Protein AF-A0A1F8XUE6-F1 (afdb_monomer)

Secondary structure (DSSP, 8-state):
---HHHHHHHHHS-EEEPPSSSPPPP--SSEEEEEE-SS-EEEEEEETTEEEEEEEE--SS--SPPP---

Solvent-accessible surface area (backbone atoms only — not comparable to full-atom values): 4188 Å² total; per-residue (Å²): 129,85,54,70,66,57,53,51,43,48,72,64,37,40,76,42,76,33,48,61,89,53,84,72,82,71,79,88,58,77,46,44,32,34,35,45,22,34,72,19,31,30,38,40,36,32,55,100,88,48,77,46,79,44,83,74,44,74,35,95,56,94,46,95,34,9,74,78,78,132

Sequence (70 aa):
MADLKDRILQSMCPTVMVPAYSELEPLGKAGYRYLMARDGLFVEGKTAWGIFGCPSGPAPGLCPMGPLSP

Radius of gyration: 12.7 Å; Cα contacts (8 Å, |Δi|>4): 122; chains: 1; bounding box: 22×37×32 Å

Mean predicted aligned error: 7.01 Å

Structure (mmCIF, N/CA/C/O backbone):
data_AF-A0A1F8XUE6-F1
#
_entry.id   AF-A0A1F8XUE6-F1
#
loop_
_atom_site.group_PDB
_atom_site.id
_atom_site.type_symbol
_atom_site.label_atom_id
_atom_site.label_alt_id
_atom_site.label_comp_id
_atom_site.label_asym_id
_atom_site.label_entity_id
_atom_site.label_seq_id
_atom_site.pdbx_PDB_ins_code
_atom_site.Cartn_x
_atom_site.Cartn_y
_atom_site.Cartn_z
_atom_site.occupancy
_atom_site.B_iso_or_equiv
_atom_site.auth_seq_id
_atom_site.auth_comp_id
_atom_site.auth_asym_id
_atom_site.auth_atom_id
_atom_site.pdbx_PDB_model_num
ATOM 1 N N . MET A 1 1 ? 0.960 -25.040 -1.506 1.00 53.47 1 MET A N 1
ATOM 2 C CA . MET A 1 1 ? 0.184 -24.568 -0.338 1.00 53.47 1 MET A CA 1
ATOM 3 C C . MET A 1 1 ? 0.949 -23.363 0.193 1.00 53.47 1 MET A C 1
ATOM 5 O O . MET A 1 1 ? 2.131 -23.531 0.444 1.00 53.47 1 MET A O 1
ATOM 9 N N . ALA A 1 2 ? 0.375 -22.154 0.190 1.00 71.25 2 ALA A N 1
ATOM 10 C CA . ALA A 1 2 ? 1.106 -20.947 0.607 1.00 71.25 2 ALA A CA 1
ATOM 11 C C . ALA A 1 2 ? 1.521 -21.051 2.085 1.00 71.25 2 ALA A C 1
ATOM 13 O O . ALA A 1 2 ? 0.739 -21.571 2.888 1.00 71.25 2 ALA A O 1
ATOM 14 N N . ASP A 1 3 ? 2.731 -20.597 2.425 1.00 90.38 3 ASP A N 1
ATOM 15 C CA . ASP A 1 3 ? 3.273 -20.693 3.783 1.00 90.38 3 ASP A CA 1
ATOM 16 C C . ASP A 1 3 ? 2.403 -19.901 4.774 1.00 90.38 3 ASP A C 1
ATOM 18 O O . ASP A 1 3 ? 1.804 -18.874 4.435 1.00 90.38 3 ASP A O 1
ATOM 22 N N . LEU A 1 4 ? 2.305 -20.377 6.018 1.00 88.56 4 LEU A N 1
ATOM 23 C CA . LEU A 1 4 ? 1.527 -19.696 7.056 1.00 88.56 4 LEU A CA 1
ATOM 24 C C . LEU A 1 4 ? 2.051 -18.273 7.296 1.00 88.56 4 LEU A C 1
ATOM 26 O O . LEU A 1 4 ? 1.255 -17.361 7.531 1.00 88.56 4 LEU A O 1
ATOM 30 N N . LYS A 1 5 ? 3.370 -18.070 7.198 1.00 84.25 5 LYS A N 1
ATOM 31 C CA . LYS A 1 5 ? 3.997 -16.755 7.372 1.00 84.25 5 LYS A CA 1
ATOM 32 C C . LYS A 1 5 ? 3.578 -15.787 6.273 1.00 84.25 5 LYS A C 1
ATOM 34 O O . LYS A 1 5 ? 3.228 -14.654 6.587 1.00 84.25 5 LYS A O 1
ATOM 39 N N . ASP A 1 6 ? 3.518 -16.247 5.025 1.00 82.56 6 ASP A N 1
ATOM 40 C CA . ASP A 1 6 ? 3.076 -15.425 3.894 1.00 82.56 6 ASP A CA 1
ATOM 41 C C . ASP A 1 6 ? 1.609 -15.016 4.041 1.00 82.56 6 ASP A C 1
ATOM 43 O O . ASP A 1 6 ? 1.245 -13.870 3.779 1.00 82.56 6 ASP A O 1
ATOM 47 N N . ARG A 1 7 ? 0.759 -15.926 4.532 1.00 84.12 7 ARG A N 1
ATOM 48 C CA . ARG A 1 7 ? -0.655 -15.622 4.798 1.00 84.12 7 ARG A CA 1
ATOM 49 C C . ARG A 1 7 ? -0.826 -14.587 5.905 1.00 84.12 7 ARG A C 1
ATOM 51 O O . ARG A 1 7 ? -1.665 -13.699 5.773 1.00 84.12 7 ARG A O 1
ATOM 58 N N . ILE A 1 8 ? -0.051 -14.695 6.984 1.00 85.56 8 ILE A N 1
ATOM 59 C CA . ILE A 1 8 ? -0.064 -13.705 8.069 1.00 85.56 8 IL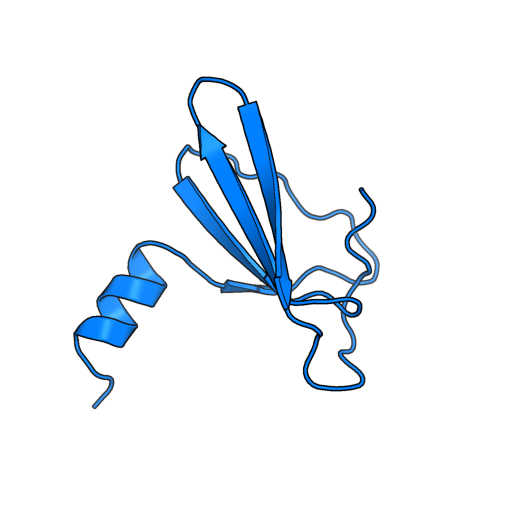E A CA 1
ATOM 60 C C . ILE A 1 8 ? 0.428 -12.357 7.543 1.00 85.56 8 ILE A C 1
ATOM 62 O O . ILE A 1 8 ? -0.210 -11.338 7.802 1.00 85.56 8 ILE A O 1
ATOM 66 N N . LEU A 1 9 ? 1.509 -12.352 6.760 1.00 82.44 9 LEU A N 1
ATOM 67 C CA . LEU A 1 9 ? 2.067 -11.136 6.177 1.00 82.44 9 LEU A CA 1
ATOM 68 C C . LEU A 1 9 ? 1.042 -10.430 5.280 1.00 82.44 9 LEU A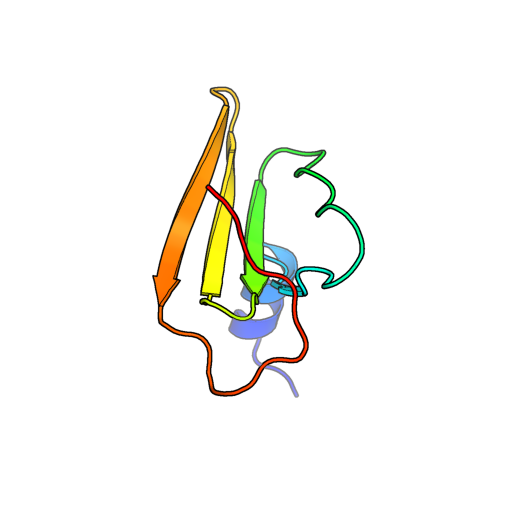 C 1
ATOM 70 O O . LEU A 1 9 ? 0.780 -9.250 5.478 1.00 82.44 9 LEU A O 1
ATOM 74 N N . GLN A 1 10 ? 0.399 -11.158 4.365 1.00 82.19 10 GLN A N 1
ATOM 75 C CA . GLN A 1 10 ? -0.634 -10.604 3.482 1.00 82.19 10 GLN A CA 1
ATOM 76 C C . GLN A 1 10 ? -1.886 -10.146 4.240 1.00 82.19 10 GLN A C 1
ATOM 78 O O . GLN A 1 10 ? -2.524 -9.176 3.836 1.00 82.19 10 GLN A O 1
ATOM 83 N N . SER A 1 11 ? -2.241 -10.825 5.335 1.00 82.31 11 SER A N 1
ATOM 84 C CA . SER A 1 11 ? -3.395 -10.456 6.160 1.00 82.31 11 SER A CA 1
ATOM 85 C C . SER A 1 11 ? -3.150 -9.200 6.996 1.00 82.31 11 SER A C 1
ATOM 87 O O . SER A 1 11 ? -4.098 -8.466 7.263 1.00 82.31 11 SER A O 1
ATOM 89 N N . MET A 1 12 ? -1.918 -8.987 7.459 1.00 82.56 12 MET A N 1
ATOM 90 C CA . MET A 1 12 ? -1.560 -7.866 8.335 1.00 82.56 12 MET A CA 1
ATOM 91 C C . MET A 1 12 ? -1.107 -6.639 7.539 1.00 82.56 12 MET A C 1
ATOM 93 O O . MET A 1 12 ? -1.420 -5.513 7.920 1.00 82.56 12 MET A O 1
ATOM 97 N N . CYS A 1 13 ? -0.391 -6.867 6.437 1.00 83.44 13 CYS A N 1
ATOM 98 C CA . CYS A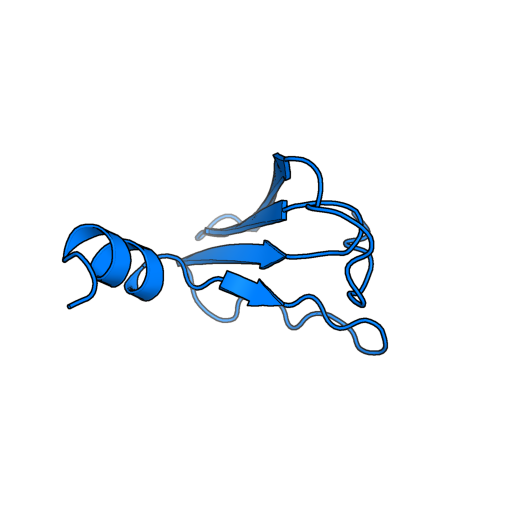 1 13 ? 0.221 -5.847 5.594 1.00 83.44 13 CYS A CA 1
ATOM 99 C C . CYS A 1 13 ? -0.097 -6.136 4.118 1.00 83.44 13 CYS A C 1
ATOM 101 O O . CYS A 1 13 ? 0.756 -6.662 3.396 1.00 83.44 13 CYS A O 1
ATOM 103 N N . PRO A 1 14 ? -1.317 -5.831 3.644 1.00 83.94 14 PRO A N 1
ATOM 104 C CA . PRO A 1 14 ? -1.671 -6.055 2.251 1.00 83.94 14 PRO A CA 1
ATOM 105 C C . PRO A 1 14 ? -0.795 -5.207 1.321 1.00 83.94 14 PRO A C 1
ATOM 107 O O . PRO A 1 14 ? -0.497 -4.046 1.607 1.00 83.94 14 PRO A O 1
ATOM 110 N N . THR A 1 15 ? -0.408 -5.781 0.184 1.00 85.75 15 THR A N 1
ATOM 111 C CA . THR A 1 15 ? 0.291 -5.052 -0.878 1.00 85.75 15 THR A CA 1
ATOM 112 C C . THR A 1 15 ? -0.727 -4.461 -1.840 1.00 85.75 15 THR A C 1
ATOM 114 O O . THR A 1 15 ? -1.546 -5.180 -2.411 1.00 85.75 15 THR A O 1
ATOM 117 N N . VAL A 1 16 ? -0.672 -3.147 -2.024 1.00 86.62 16 VAL A N 1
ATOM 118 C CA . VAL A 1 16 ? -1.533 -2.382 -2.919 1.00 86.62 16 VAL A CA 1
ATOM 119 C C . VAL A 1 16 ? -0.700 -1.813 -4.056 1.00 86.62 16 VAL A C 1
ATOM 121 O O . VAL A 1 16 ? 0.401 -1.293 -3.887 1.00 86.62 16 VAL A O 1
ATOM 124 N N . MET A 1 17 ? -1.266 -1.929 -5.243 1.00 86.44 17 MET A N 1
ATOM 125 C CA . MET A 1 17 ? -0.731 -1.388 -6.473 1.00 86.44 17 MET A CA 1
ATOM 126 C C . MET A 1 17 ? -1.099 0.104 -6.580 1.00 86.44 17 MET A C 1
ATOM 128 O O . MET A 1 17 ? -2.282 0.436 -6.561 1.00 86.44 17 MET A O 1
ATOM 132 N N . VAL A 1 18 ? -0.104 0.998 -6.690 1.00 85.12 18 VAL A N 1
ATOM 133 C CA . VAL A 1 18 ? -0.324 2.446 -6.879 1.00 85.12 18 VAL A CA 1
ATOM 134 C C . VAL A 1 18 ? -0.894 2.761 -8.273 1.00 85.12 18 VAL A C 1
ATOM 136 O O . VAL A 1 18 ? -0.219 2.524 -9.280 1.00 85.12 18 VAL A O 1
ATOM 139 N N . PRO A 1 19 ? -2.116 3.310 -8.369 1.00 82.56 19 PRO A N 1
ATOM 140 C CA . PRO A 1 19 ? -2.736 3.604 -9.656 1.00 82.56 19 PRO A CA 1
ATOM 141 C C . PRO A 1 19 ? -1.948 4.655 -10.448 1.00 82.56 19 PRO A C 1
ATOM 143 O O . PRO A 1 19 ? -1.442 5.621 -9.891 1.00 82.56 19 PRO A O 1
ATOM 146 N N . ALA A 1 20 ? -1.852 4.470 -11.768 1.00 81.25 20 ALA A N 1
ATOM 147 C CA . ALA A 1 20 ? -1.092 5.364 -12.646 1.00 81.25 20 ALA A CA 1
ATOM 148 C C . ALA A 1 20 ? -1.837 6.639 -13.068 1.00 81.25 20 ALA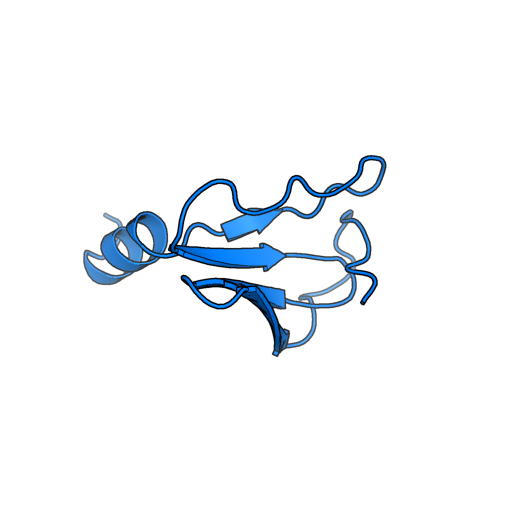 A C 1
ATOM 150 O O . ALA A 1 20 ? -1.199 7.628 -13.420 1.00 81.25 20 ALA A O 1
ATOM 151 N N . TYR A 1 21 ? -3.170 6.608 -13.052 1.00 79.06 21 TYR A N 1
ATOM 152 C CA . TYR A 1 21 ? -4.025 7.662 -13.616 1.00 79.06 21 TYR A CA 1
ATOM 153 C C . TYR A 1 21 ? -5.019 8.256 -12.614 1.00 79.06 21 TYR A C 1
ATOM 155 O O . TYR A 1 21 ? -5.715 9.212 -12.942 1.00 79.06 21 TYR A O 1
ATOM 163 N N . SER A 1 22 ? -5.114 7.683 -11.416 1.00 77.31 22 SER A N 1
ATOM 164 C CA . SER A 1 22 ? -5.975 8.162 -10.336 1.00 77.31 22 SER A CA 1
ATOM 165 C C . SER A 1 22 ? -5.144 8.364 -9.079 1.00 77.31 22 SER A C 1
ATOM 167 O O . SER A 1 22 ? -4.066 7.787 -8.950 1.00 77.31 22 SER A O 1
ATOM 169 N N . GLU A 1 23 ? -5.643 9.168 -8.147 1.00 78.94 23 GLU A N 1
ATOM 170 C CA . GLU A 1 23 ? -4.989 9.332 -6.852 1.00 78.94 23 GLU A CA 1
ATOM 171 C C . GLU A 1 23 ? -5.058 8.030 -6.044 1.00 78.94 23 GLU A C 1
ATOM 173 O O . GLU A 1 23 ? -5.994 7.231 -6.170 1.00 78.94 23 GLU A O 1
ATOM 178 N N . LEU A 1 24 ? -4.028 7.791 -5.232 1.00 81.75 24 LEU A N 1
ATOM 179 C CA . LEU A 1 24 ? -4.013 6.671 -4.304 1.00 81.75 24 LEU A CA 1
ATOM 180 C C . LEU A 1 24 ? -4.893 7.011 -3.097 1.00 81.75 24 LEU A C 1
ATOM 182 O O . LEU A 1 24 ? -4.580 7.917 -2.330 1.00 81.75 24 LEU A O 1
ATOM 186 N N . GLU A 1 25 ? -5.951 6.229 -2.896 1.00 81.69 25 GLU A N 1
ATOM 187 C CA . GLU A 1 25 ? -6.824 6.359 -1.727 1.00 81.69 25 GLU A CA 1
ATOM 188 C C . GLU A 1 25 ? -6.025 6.205 -0.421 1.00 81.69 25 GLU A C 1
ATOM 190 O O . GLU A 1 25 ? -5.342 5.181 -0.251 1.00 81.69 25 GLU A O 1
ATOM 195 N N . PRO A 1 26 ? -6.098 7.170 0.515 1.00 79.38 26 PRO A N 1
ATOM 196 C CA . PRO A 1 26 ? -5.364 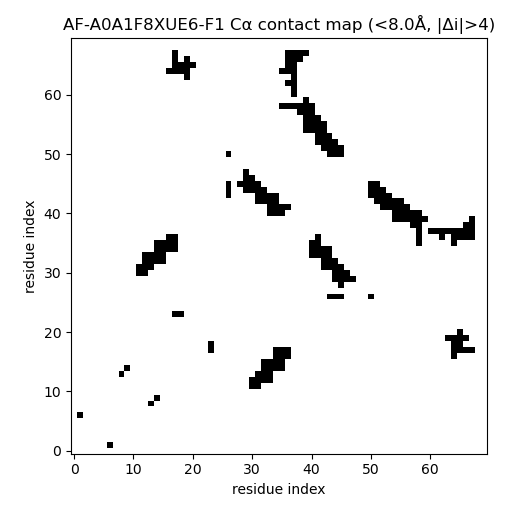7.119 1.773 1.00 79.38 26 PRO A CA 1
ATOM 197 C C . PRO A 1 26 ? -5.838 5.960 2.657 1.00 79.38 26 PRO A C 1
ATOM 199 O O . PRO A 1 26 ? -6.976 5.491 2.567 1.00 79.38 26 PRO A O 1
ATOM 202 N N . LEU A 1 27 ? -4.974 5.493 3.566 1.00 80.00 27 LEU A N 1
ATOM 203 C CA . LEU A 1 27 ? -5.350 4.421 4.487 1.00 80.00 27 LEU A CA 1
ATOM 204 C C . LEU A 1 27 ? -6.534 4.864 5.364 1.00 80.00 27 LEU A C 1
ATOM 206 O O . LEU A 1 27 ? -6.419 5.757 6.204 1.00 80.00 27 LEU A O 1
ATOM 210 N N . GLY A 1 28 ? -7.704 4.248 5.185 1.00 73.31 28 GLY A N 1
ATOM 211 C CA . GLY A 1 28 ? -8.903 4.601 5.954 1.00 73.31 28 GLY A CA 1
ATOM 212 C C . GLY A 1 28 ? -8.789 4.225 7.437 1.00 73.31 28 GLY A C 1
ATOM 213 O O . GLY A 1 28 ? -9.158 5.007 8.314 1.00 73.31 28 GLY A O 1
ATOM 214 N N . LYS A 1 29 ? -8.195 3.063 7.732 1.00 78.94 29 LYS A N 1
ATOM 215 C CA . LYS A 1 29 ? -8.047 2.496 9.084 1.00 78.94 29 LYS A CA 1
ATOM 216 C C . LYS A 1 29 ? -6.580 2.474 9.518 1.00 78.94 29 LYS A C 1
ATOM 218 O O . LYS A 1 29 ? -5.692 2.508 8.673 1.00 78.94 29 LYS A O 1
ATOM 223 N N . ALA A 1 30 ? -6.337 2.425 10.828 1.00 81.44 30 ALA A N 1
ATOM 224 C CA . ALA A 1 30 ? -4.994 2.215 11.364 1.00 81.44 30 ALA A CA 1
ATOM 225 C C . ALA A 1 30 ? -4.444 0.856 10.902 1.00 81.44 30 ALA A C 1
ATOM 227 O O . ALA A 1 30 ? -5.180 -0.133 10.890 1.00 81.44 30 ALA A O 1
ATOM 228 N N . GLY A 1 31 ? -3.174 0.818 10.505 1.00 84.62 31 GLY A N 1
ATOM 229 C CA . GLY A 1 31 ? -2.551 -0.369 9.926 1.00 84.62 31 GLY A CA 1
ATOM 230 C C . GLY A 1 31 ? -1.381 -0.027 9.014 1.00 84.62 31 GLY A C 1
ATOM 231 O O . GLY A 1 31 ? -0.984 1.133 8.918 1.00 84.62 31 GLY A O 1
ATOM 232 N N . TYR A 1 32 ? -0.848 -1.046 8.346 1.00 86.94 32 TYR A N 1
ATOM 233 C CA . TYR A 1 32 ? 0.265 -0.922 7.411 1.00 86.94 32 TYR A CA 1
ATOM 234 C C . TYR A 1 32 ? -0.124 -1.531 6.064 1.00 86.94 32 TYR A C 1
ATOM 236 O O . TYR A 1 32 ? -0.818 -2.546 6.025 1.00 86.94 32 TYR A O 1
ATOM 244 N N . ARG A 1 33 ? 0.326 -0.938 4.960 1.00 88.12 33 ARG A N 1
ATOM 245 C CA . ARG A 1 33 ? 0.252 -1.540 3.624 1.00 88.12 33 ARG A CA 1
ATOM 246 C C . ARG A 1 33 ? 1.552 -1.324 2.871 1.00 88.12 33 ARG A C 1
ATOM 248 O O . ARG A 1 33 ? 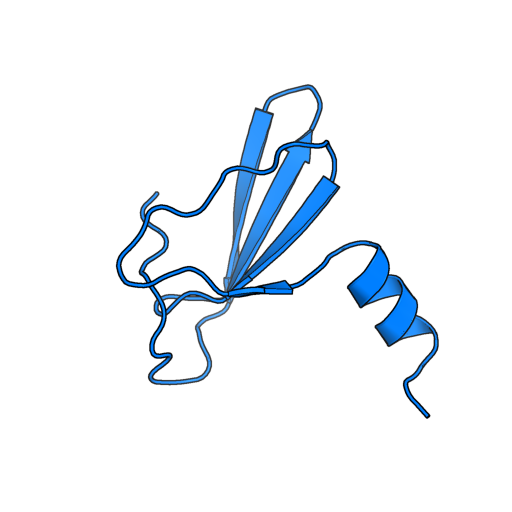2.213 -0.298 3.036 1.00 88.12 33 ARG A O 1
ATOM 255 N N . TYR A 1 34 ? 1.892 -2.279 2.020 1.00 87.19 34 TYR A N 1
ATOM 256 C CA . TYR A 1 34 ? 2.960 -2.093 1.047 1.00 87.19 34 TYR A CA 1
ATOM 257 C C . TYR A 1 34 ? 2.384 -1.428 -0.196 1.00 87.19 34 TYR A C 1
ATOM 259 O O . TYR A 1 34 ? 1.325 -1.822 -0.673 1.00 87.19 34 TYR A O 1
ATOM 267 N N . LEU A 1 35 ? 3.071 -0.426 -0.721 1.00 86.44 35 LEU A N 1
ATOM 268 C CA . LEU A 1 35 ? 2.699 0.282 -1.931 1.00 86.44 35 LEU A CA 1
ATOM 269 C C . LEU A 1 35 ? 3.718 -0.024 -3.012 1.00 86.44 35 LEU A C 1
ATOM 271 O O . LEU A 1 35 ? 4.891 0.321 -2.888 1.00 86.44 35 LEU A O 1
ATOM 275 N N . MET A 1 36 ? 3.259 -0.684 -4.066 1.00 86.44 36 MET A N 1
ATOM 276 C CA . MET A 1 36 ? 4.082 -0.968 -5.230 1.00 86.44 36 MET A CA 1
ATOM 277 C C . MET A 1 36 ? 3.842 0.110 -6.281 1.00 86.44 36 MET A C 1
ATOM 279 O O . MET A 1 36 ? 2.780 0.151 -6.910 1.00 86.44 36 MET A O 1
ATOM 283 N N . ALA A 1 37 ? 4.822 0.994 -6.426 1.00 84.88 37 ALA A N 1
ATOM 284 C CA . ALA A 1 37 ? 4.817 2.116 -7.350 1.00 84.88 37 ALA A CA 1
ATOM 285 C C . ALA A 1 37 ? 5.920 1.956 -8.403 1.00 84.88 37 ALA A C 1
ATOM 287 O O . ALA A 1 37 ? 6.741 1.039 -8.335 1.00 84.88 37 ALA A O 1
ATOM 288 N N . ARG A 1 38 ? 5.925 2.825 -9.419 1.00 81.69 38 ARG A N 1
ATOM 289 C CA . ARG A 1 38 ? 6.927 2.752 -10.503 1.00 81.69 38 ARG A CA 1
ATOM 290 C C . ARG A 1 38 ? 8.345 3.081 -10.042 1.00 81.69 38 ARG A C 1
ATOM 292 O O . ARG A 1 38 ? 9.317 2.644 -10.642 1.00 81.69 38 ARG A O 1
ATOM 299 N N . ASP A 1 39 ? 8.437 3.928 -9.033 1.00 78.88 39 ASP A N 1
ATOM 300 C CA . ASP A 1 39 ? 9.652 4.494 -8.462 1.00 78.88 39 ASP A CA 1
ATOM 301 C C . ASP A 1 39 ? 10.200 3.638 -7.320 1.00 78.88 39 ASP A C 1
ATOM 303 O O . ASP A 1 39 ? 11.391 3.703 -7.016 1.00 78.88 39 ASP A O 1
ATOM 307 N N . GLY A 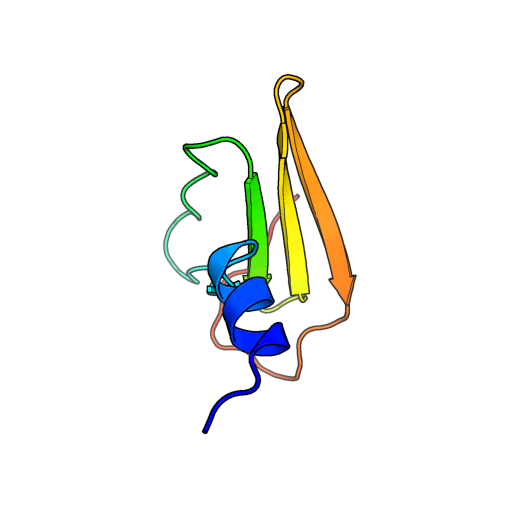1 40 ? 9.368 2.790 -6.720 1.00 83.31 40 GLY A N 1
ATOM 308 C CA . GLY A 1 40 ? 9.798 1.963 -5.611 1.00 83.31 40 GLY A CA 1
ATOM 309 C C . GLY A 1 40 ? 8.701 1.129 -4.981 1.00 83.31 40 GLY A C 1
ATOM 310 O O . GLY A 1 40 ? 7.515 1.226 -5.298 1.00 83.31 40 GLY A O 1
ATOM 311 N N . LEU A 1 41 ? 9.133 0.317 -4.025 1.00 84.44 41 LEU A N 1
ATOM 312 C CA . LEU A 1 41 ? 8.266 -0.257 -3.016 1.00 84.44 41 LEU A CA 1
ATOM 313 C C . LEU A 1 41 ? 8.295 0.655 -1.788 1.00 84.44 41 LEU A C 1
ATOM 315 O O . LEU A 1 41 ? 9.365 0.940 -1.243 1.00 84.44 41 LEU A O 1
ATOM 319 N N . PHE A 1 42 ? 7.129 1.055 -1.305 1.00 85.44 42 PHE A N 1
ATOM 320 C CA . PHE A 1 42 ? 6.977 1.882 -0.112 1.00 85.44 42 PHE A CA 1
ATOM 321 C C . PHE A 1 42 ? 6.161 1.144 0.945 1.00 85.44 42 PHE A C 1
ATOM 323 O O . PHE A 1 42 ? 5.371 0.255 0.633 1.00 85.44 42 PHE A O 1
ATOM 330 N N . VAL A 1 43 ? 6.339 1.522 2.205 1.00 86.44 43 VAL A N 1
ATOM 331 C CA . VAL A 1 43 ? 5.466 1.110 3.305 1.00 86.44 43 VAL A CA 1
ATOM 332 C C . VAL A 1 43 ? 4.698 2.329 3.755 1.00 86.44 43 VAL A C 1
ATOM 334 O O . VAL A 1 43 ? 5.305 3.312 4.176 1.00 86.44 43 VAL A O 1
ATOM 337 N N . GLU A 1 44 ? 3.377 2.252 3.689 1.00 86.94 44 GLU A N 1
ATOM 338 C CA . GLU A 1 44 ? 2.506 3.251 4.285 1.00 86.94 44 GLU A CA 1
ATOM 339 C C . GLU A 1 44 ? 1.927 2.696 5.584 1.00 86.94 44 GLU A C 1
ATOM 341 O O . GLU A 1 44 ? 1.347 1.610 5.609 1.00 86.94 44 GLU A O 1
ATOM 346 N N . GLY A 1 45 ? 2.100 3.435 6.673 1.00 87.31 45 GLY A N 1
ATOM 347 C CA . GLY A 1 45 ? 1.538 3.120 7.978 1.00 87.31 45 GLY A CA 1
ATOM 348 C C . GLY A 1 45 ? 0.638 4.244 8.464 1.00 87.31 45 GLY A C 1
ATOM 349 O O . GLY A 1 45 ? 1.055 5.399 8.488 1.00 87.31 45 GLY A O 1
ATOM 350 N N . LYS A 1 46 ? -0.574 3.917 8.912 1.00 86.31 46 LYS A N 1
ATOM 351 C CA . LYS A 1 46 ? -1.457 4.851 9.617 1.00 86.31 46 LYS A CA 1
ATOM 352 C C . LYS A 1 46 ? -1.495 4.518 11.096 1.00 86.31 46 LYS A C 1
ATOM 354 O O . LYS A 1 46 ? -1.920 3.432 11.494 1.00 86.31 46 LYS A O 1
ATOM 359 N N . THR A 1 47 ? -1.096 5.489 11.904 1.00 81.88 47 THR A N 1
ATOM 360 C CA . THR A 1 47 ? -1.136 5.429 13.368 1.00 81.88 47 THR A CA 1
ATOM 361 C C . THR A 1 47 ? -2.052 6.527 13.914 1.00 81.88 47 THR A C 1
ATOM 363 O O . THR A 1 47 ? -2.555 7.357 13.157 1.00 81.88 47 THR A O 1
ATOM 366 N N . ALA A 1 48 ? -2.261 6.565 15.234 1.00 81.81 48 ALA A N 1
ATOM 367 C CA . ALA A 1 48 ? -3.040 7.623 15.885 1.00 81.81 48 ALA A CA 1
ATOM 368 C C . ALA A 1 48 ? -2.452 9.036 15.685 1.00 81.81 48 ALA A C 1
ATOM 370 O O . ALA A 1 48 ? -3.164 10.022 15.843 1.00 81.81 48 ALA A O 1
ATOM 371 N N . TRP A 1 49 ? -1.170 9.128 15.323 1.00 77.12 49 TRP A N 1
ATOM 372 C CA . TRP A 1 49 ? -0.424 10.382 15.206 1.00 77.12 49 TRP A CA 1
ATOM 373 C C . TRP A 1 49 ? -0.280 10.880 13.765 1.00 77.12 49 TRP A C 1
ATOM 375 O O . TRP A 1 49 ? 0.215 11.982 13.555 1.00 77.12 49 TRP A O 1
ATOM 385 N N . GLY A 1 50 ? -0.691 10.086 12.773 1.00 78.69 50 GLY A N 1
ATOM 386 C CA . GLY A 1 50 ? -0.564 10.446 11.362 1.00 78.69 50 GLY A CA 1
ATOM 387 C C . GLY A 1 50 ? -0.317 9.256 10.440 1.00 78.69 50 GLY A C 1
ATOM 388 O O . GLY A 1 50 ? -0.310 8.094 10.866 1.00 78.69 50 GLY A O 1
ATOM 389 N N . ILE A 1 51 ? -0.125 9.579 9.161 1.00 82.19 51 ILE A N 1
ATOM 390 C CA . ILE A 1 51 ? 0.247 8.644 8.096 1.00 82.19 51 ILE A CA 1
ATOM 391 C C . ILE A 1 51 ? 1.739 8.835 7.814 1.00 82.19 51 ILE A C 1
ATOM 393 O O . ILE A 1 51 ? 2.204 9.964 7.676 1.00 82.19 51 ILE A O 1
ATOM 397 N N . PHE A 1 52 ? 2.477 7.733 7.741 1.00 82.50 52 PHE A N 1
ATOM 398 C CA . PHE A 1 52 ? 3.912 7.711 7.483 1.00 82.50 52 PHE A CA 1
ATOM 399 C C . PHE A 1 52 ? 4.191 6.862 6.247 1.00 82.50 52 PHE A C 1
ATOM 401 O O . PHE A 1 52 ? 3.683 5.746 6.150 1.00 82.50 52 PHE A O 1
ATOM 408 N N . GLY A 1 53 ? 5.005 7.383 5.330 1.00 82.25 53 GLY A N 1
ATOM 409 C CA . GLY A 1 53 ? 5.491 6.670 4.152 1.00 82.25 53 GLY A CA 1
ATOM 410 C C . GLY A 1 53 ? 7.003 6.492 4.228 1.00 82.25 53 GLY A C 1
ATOM 411 O O . GLY A 1 53 ? 7.730 7.481 4.286 1.00 82.25 53 GLY A O 1
ATOM 412 N N . CYS A 1 54 ? 7.482 5.248 4.220 1.00 80.50 54 CYS A N 1
ATOM 413 C CA . CYS A 1 54 ? 8.913 4.946 4.154 1.00 80.50 54 CYS A CA 1
ATOM 414 C C . CYS A 1 54 ? 9.250 4.210 2.850 1.00 80.50 54 CYS A C 1
ATOM 416 O O . CYS A 1 54 ? 8.611 3.194 2.553 1.00 80.50 54 CYS A O 1
ATOM 418 N N . PRO A 1 55 ? 10.265 4.651 2.087 1.00 79.75 55 PRO A N 1
ATOM 419 C CA . PRO A 1 55 ? 10.768 3.881 0.957 1.00 79.75 55 PRO A CA 1
ATOM 420 C C . PRO A 1 55 ? 11.435 2.599 1.473 1.00 79.75 55 PRO A C 1
ATOM 422 O O . PRO A 1 55 ? 12.285 2.643 2.361 1.00 79.75 55 PRO A O 1
ATOM 425 N N . SER A 1 56 ? 11.038 1.451 0.928 1.00 75.81 56 SER A N 1
ATOM 426 C CA . SER A 1 56 ? 11.571 0.133 1.310 1.00 75.81 56 SER A CA 1
ATOM 427 C C . SER A 1 56 ? 12.541 -0.455 0.284 1.00 75.81 56 SER A C 1
ATOM 429 O O . SER A 1 56 ? 13.358 -1.301 0.640 1.00 75.81 56 SER A O 1
ATOM 431 N N . GLY A 1 57 ? 12.504 0.011 -0.968 1.00 76.69 57 GLY A N 1
ATOM 432 C CA . GLY A 1 57 ? 13.456 -0.397 -2.000 1.00 76.69 57 GLY A CA 1
ATOM 433 C C . GLY A 1 57 ? 13.049 0.032 -3.413 1.00 76.69 57 GLY A C 1
ATOM 434 O O . GLY A 1 57 ? 11.942 0.540 -3.602 1.00 76.69 57 GLY A O 1
ATOM 435 N N . PRO A 1 58 ? 13.929 -0.159 -4.412 1.00 75.19 58 PRO A N 1
ATOM 436 C CA . PRO A 1 58 ? 13.630 0.149 -5.808 1.00 75.19 58 PRO A CA 1
ATOM 437 C C . PRO A 1 58 ? 12.576 -0.806 -6.385 1.00 75.19 58 PRO A C 1
ATOM 439 O O . PRO A 1 58 ? 12.474 -1.965 -5.975 1.00 75.19 58 PRO A O 1
ATOM 442 N N . ALA A 1 59 ? 11.801 -0.328 -7.360 1.00 69.25 59 ALA A N 1
ATOM 443 C CA . ALA A 1 59 ? 10.819 -1.152 -8.051 1.00 69.25 59 ALA A CA 1
ATOM 444 C C . ALA A 1 59 ? 11.528 -2.202 -8.931 1.00 69.25 59 ALA A C 1
ATOM 446 O O . ALA A 1 59 ? 12.531 -1.886 -9.582 1.00 69.25 59 ALA A O 1
ATOM 447 N N . PRO A 1 60 ? 11.030 -3.450 -8.992 1.00 64.25 60 PRO A N 1
ATOM 448 C CA . PRO A 1 60 ? 11.554 -4.460 -9.900 1.00 64.25 60 PRO A CA 1
ATOM 449 C C . PRO A 1 60 ? 11.108 -4.153 -11.343 1.00 64.25 60 PRO A C 1
ATOM 451 O O . PRO A 1 60 ? 10.153 -4.731 -11.857 1.00 64.25 60 PRO A O 1
ATOM 454 N N . GLY A 1 61 ? 11.815 -3.234 -12.006 1.00 67.75 61 GLY A N 1
ATOM 455 C CA . GLY A 1 61 ? 11.688 -2.949 -13.440 1.00 67.75 61 GLY A CA 1
ATOM 456 C C . GLY A 1 61 ? 10.664 -1.873 -13.827 1.00 67.75 61 GLY A C 1
ATOM 457 O O . GLY A 1 61 ? 10.273 -1.033 -13.022 1.00 67.75 61 GLY A O 1
ATOM 458 N N . LEU A 1 62 ?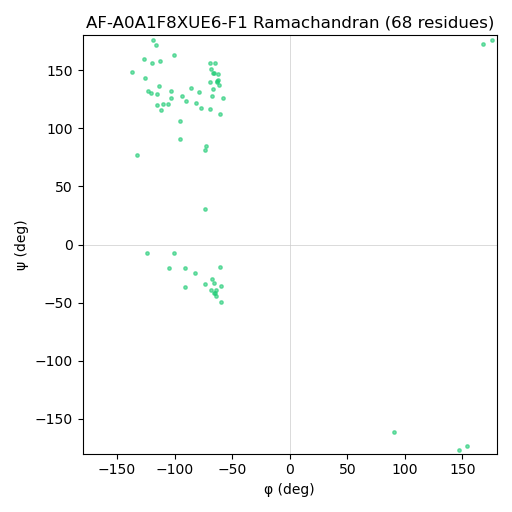 10.258 -1.882 -15.104 1.00 61.56 62 LEU A N 1
ATOM 459 C CA . LEU A 1 62 ? 9.228 -0.995 -15.663 1.00 61.56 62 LEU A CA 1
ATOM 460 C C . LEU A 1 62 ? 7.846 -1.428 -15.158 1.00 61.56 62 LEU A C 1
ATOM 462 O O . LEU A 1 62 ? 7.139 -2.193 -15.814 1.00 61.56 62 LEU A O 1
ATOM 466 N N . CYS A 1 63 ? 7.463 -0.967 -13.971 1.00 62.62 63 CYS A N 1
ATOM 467 C CA . CYS A 1 63 ? 6.122 -1.202 -13.451 1.00 62.62 63 CYS A CA 1
ATOM 468 C C . CYS 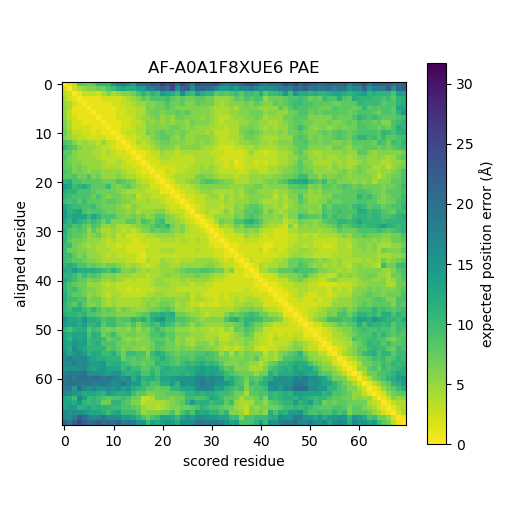A 1 63 ? 5.133 -0.215 -14.110 1.00 62.62 63 CYS A C 1
ATOM 470 O O . CYS A 1 63 ? 5.403 0.987 -14.105 1.00 62.62 63 CYS A O 1
ATOM 472 N N . PRO A 1 64 ? 3.973 -0.668 -14.635 1.00 70.31 64 PRO A N 1
ATOM 473 C CA . PRO A 1 64 ? 2.949 0.186 -15.264 1.00 70.31 64 PRO A CA 1
ATOM 474 C C . PRO A 1 64 ? 2.150 1.019 -14.237 1.00 70.31 64 PRO A C 1
ATOM 476 O O . PRO A 1 64 ? 0.967 1.299 -14.412 1.00 70.31 64 PRO A O 1
ATOM 479 N N . MET A 1 65 ? 2.800 1.368 -13.133 1.00 79.19 65 MET A N 1
ATOM 480 C CA . MET A 1 65 ? 2.226 1.902 -11.907 1.00 79.19 65 MET A CA 1
ATOM 481 C C . MET A 1 65 ? 2.390 3.418 -11.838 1.00 79.19 65 MET A C 1
ATOM 483 O O . MET A 1 65 ? 3.211 4.006 -12.547 1.00 79.19 65 MET A O 1
ATOM 487 N N . GLY A 1 66 ? 1.624 4.064 -10.964 1.00 75.38 66 GLY A N 1
ATOM 488 C CA . GLY A 1 66 ? 1.807 5.486 -10.685 1.00 75.38 66 GLY A CA 1
ATOM 489 C C . GLY A 1 66 ? 3.104 5.776 -9.929 1.00 75.38 66 GLY A C 1
ATOM 490 O O . GLY A 1 66 ? 3.642 4.878 -9.274 1.00 75.38 66 GLY A O 1
ATOM 491 N N . PRO A 1 67 ? 3.636 7.009 -10.025 1.00 76.69 67 PRO A N 1
ATOM 492 C CA . PRO A 1 67 ? 4.604 7.508 -9.052 1.00 76.69 67 PRO A CA 1
ATOM 493 C C . PRO A 1 67 ? 3.966 7.658 -7.673 1.00 76.69 67 PRO A C 1
ATOM 495 O O . PRO A 1 67 ? 2.799 8.041 -7.568 1.00 76.69 67 PRO A O 1
ATOM 498 N N . LEU A 1 68 ? 4.759 7.446 -6.627 1.00 68.94 68 LEU A N 1
ATOM 499 C CA . LEU A 1 68 ? 4.419 7.871 -5.275 1.00 68.94 68 LEU A CA 1
ATOM 500 C C . LEU A 1 68 ? 5.077 9.234 -5.046 1.00 68.94 68 LEU A C 1
ATOM 502 O O . LEU A 1 68 ? 6.241 9.329 -4.668 1.00 68.94 68 LEU A O 1
ATOM 506 N N . SER A 1 69 ? 4.344 10.308 -5.353 1.00 60.09 69 SER A N 1
ATOM 507 C CA . SER A 1 69 ? 4.822 11.656 -5.027 1.00 60.09 69 SER A CA 1
ATOM 508 C C . SER A 1 69 ? 4.856 11.826 -3.501 1.00 60.09 69 SER A C 1
ATOM 510 O O . SER A 1 69 ? 3.874 11.445 -2.859 1.00 60.09 69 SER A O 1
ATOM 512 N N . PRO A 1 70 ? 5.945 12.368 -2.919 1.00 52.78 70 PRO A N 1
ATOM 513 C CA . PRO A 1 70 ? 5.953 12.822 -1.530 1.00 52.78 70 PRO A CA 1
ATOM 514 C C . PRO A 1 70 ? 5.007 14.008 -1.311 1.00 52.78 70 PRO A C 1
ATOM 516 O O . PRO A 1 70 ? 4.676 14.698 -2.308 1.00 52.78 70 PRO A O 1
#

pLDDT: mean 79.5, std 7.97, range [52.78, 90.38]

Foldseek 3Di:
DDDPVVVVCCVQEPEDFAAAPDHDDDDPDAGWYWYQAQQAIWIWGDDPVGIDIDGPGGHPPRDPGHDDDD

Nearest PDB structures (foldseek):
  3e1t-assembly1_A  TM=5.118E-01  e=2.341E+00  Chondromyces crocatus
  3i3l-assembly1_A  TM=4.672E-01  e=4.105E+00  Streptomyces venezuelae
  3s41-assembly1_A  TM=3.941E-01  e=5.268E+00  Homo sapiens